Protein AF-A0A5E4GEX2-F1 (afdb_monomer)

Solvent-accessible surface area (backbone atoms only — not comparable to full-atom values): 8038 Å² total; per-residue (Å²): 116,33,33,23,28,33,73,39,63,46,95,89,52,40,63,54,29,37,34,21,34,68,42,90,43,96,43,73,60,48,33,49,44,48,29,53,43,53,40,51,53,53,39,50,76,70,70,49,37,72,48,74,50,74,38,60,47,60,67,40,52,47,56,68,71,48,62,56,88,82,42,60,77,89,47,33,66,59,45,52,50,41,60,59,53,52,74,69,33,84,40,78,47,80,40,74,41,59,59,81,81,38,43,56,28,52,53,35,10,52,36,9,49,72,70,75,34,77,48,76,34,65,71,65,69,57,77,86,46,45,63,53,41,47,74,73,72,29,74,69,82,78,135

Structure (mmCIF, N/CA/C/O backbone):
data_AF-A0A5E4GEX2-F1
#
_entry.id   AF-A0A5E4GEX2-F1
#
loop_
_atom_site.group_PDB
_atom_site.id
_atom_site.type_symbol
_atom_site.label_atom_id
_atom_site.label_alt_id
_atom_site.label_comp_id
_atom_site.label_asym_id
_atom_site.label_entity_id
_atom_site.label_seq_id
_atom_site.pdbx_PDB_ins_code
_atom_site.Cartn_x
_atom_site.Cartn_y
_atom_site.Cartn_z
_atom_site.occupancy
_atom_site.B_iso_or_equiv
_atom_site.auth_seq_id
_atom_site.auth_comp_id
_atom_site.auth_asym_id
_atom_site.auth_atom_id
_atom_site.pdbx_PDB_model_num
ATOM 1 N N . MET A 1 1 ? 8.603 6.596 15.790 1.00 82.94 1 MET A N 1
ATOM 2 C CA . MET A 1 1 ? 8.434 6.776 14.328 1.00 82.94 1 MET A CA 1
ATOM 3 C C . MET A 1 1 ? 8.409 5.404 13.681 1.00 82.94 1 MET A C 1
ATOM 5 O O . MET A 1 1 ? 9.134 4.528 14.140 1.00 82.94 1 MET A O 1
ATOM 9 N N . ALA A 1 2 ? 7.573 5.206 12.668 1.00 91.62 2 ALA A N 1
ATOM 10 C CA . ALA A 1 2 ? 7.519 3.987 11.866 1.00 91.62 2 ALA A CA 1
ATOM 11 C C . ALA A 1 2 ? 8.025 4.279 10.448 1.00 91.62 2 ALA A C 1
ATOM 13 O O . ALA A 1 2 ? 8.026 5.431 10.019 1.00 91.62 2 ALA A O 1
ATOM 14 N N . GLY A 1 3 ? 8.479 3.248 9.741 1.00 92.38 3 GLY A N 1
ATOM 15 C CA . GLY A 1 3 ? 8.842 3.353 8.332 1.00 92.38 3 GLY A CA 1
ATOM 16 C C . GLY A 1 3 ? 7.751 2.762 7.451 1.00 92.38 3 GLY A C 1
ATOM 17 O O . GLY A 1 3 ? 7.122 1.775 7.824 1.00 92.38 3 GLY A O 1
ATOM 18 N N . VAL A 1 4 ? 7.545 3.378 6.297 1.00 93.19 4 VAL A N 1
ATOM 19 C CA . VAL A 1 4 ? 6.644 2.949 5.232 1.00 93.19 4 VAL A CA 1
ATOM 20 C C . VAL A 1 4 ? 7.487 2.656 4.004 1.00 93.19 4 VAL A C 1
ATOM 22 O O . VAL A 1 4 ? 8.341 3.459 3.624 1.00 93.19 4 VAL A O 1
ATOM 25 N N . GLY A 1 5 ? 7.230 1.502 3.400 1.00 93.00 5 GLY A N 1
ATOM 26 C CA . GLY A 1 5 ? 7.815 1.082 2.141 1.00 93.00 5 GLY A CA 1
ATOM 27 C C . GLY A 1 5 ? 6.709 0.718 1.165 1.00 93.00 5 GLY A C 1
ATOM 28 O O . GLY A 1 5 ? 5.814 -0.053 1.501 1.00 93.00 5 GLY A O 1
ATOM 29 N N . VAL A 1 6 ? 6.763 1.289 -0.031 1.00 93.94 6 VAL A N 1
ATOM 30 C CA . VAL A 1 6 ? 5.836 1.008 -1.129 1.00 93.94 6 VAL A CA 1
ATOM 31 C C . VAL A 1 6 ? 6.661 0.691 -2.358 1.00 93.94 6 VAL A C 1
ATOM 33 O O . VAL A 1 6 ? 7.576 1.442 -2.689 1.00 93.94 6 VAL A O 1
ATOM 36 N N . ILE A 1 7 ? 6.290 -0.370 -3.065 1.00 92.12 7 ILE A N 1
ATOM 37 C CA . ILE A 1 7 ? 6.831 -0.717 -4.377 1.00 92.12 7 ILE A CA 1
ATOM 38 C C . ILE A 1 7 ? 5.670 -0.817 -5.358 1.00 92.12 7 ILE A C 1
ATOM 40 O O . ILE A 1 7 ? 4.680 -1.485 -5.074 1.00 92.12 7 ILE A O 1
ATOM 44 N N . ILE A 1 8 ? 5.798 -0.174 -6.517 1.00 91.94 8 ILE A N 1
ATOM 45 C CA . ILE A 1 8 ? 4.812 -0.245 -7.597 1.00 91.94 8 ILE A CA 1
ATOM 46 C C . ILE A 1 8 ? 5.426 -0.995 -8.768 1.00 91.94 8 ILE A C 1
ATOM 48 O O . ILE A 1 8 ? 6.514 -0.664 -9.243 1.00 91.94 8 ILE A O 1
ATOM 52 N N . ARG A 1 9 ? 4.709 -2.014 -9.239 1.00 89.88 9 ARG A N 1
ATOM 53 C CA . ARG A 1 9 ? 5.157 -2.919 -10.297 1.00 89.88 9 ARG A CA 1
ATOM 54 C C . ARG A 1 9 ? 4.126 -2.958 -11.417 1.00 89.88 9 ARG A C 1
ATOM 56 O O . ARG A 1 9 ? 2.926 -2.853 -11.173 1.00 89.88 9 ARG A O 1
ATOM 63 N N . LYS A 1 10 ? 4.601 -3.121 -12.649 1.00 87.69 10 LYS A N 1
ATOM 64 C CA . LYS A 1 10 ? 3.761 -3.514 -13.786 1.00 87.69 10 LYS A CA 1
ATOM 65 C C . LYS A 1 10 ? 3.416 -4.998 -13.685 1.00 87.69 10 LYS A C 1
ATOM 67 O O . LYS A 1 10 ? 4.146 -5.765 -13.066 1.00 87.69 10 LYS A O 1
ATOM 72 N N . ILE A 1 11 ? 2.371 -5.410 -14.401 1.00 84.31 11 ILE A N 1
ATOM 73 C CA . ILE A 1 11 ? 1.969 -6.822 -14.541 1.00 84.31 11 ILE A CA 1
ATOM 74 C C . ILE A 1 11 ? 3.130 -7.687 -15.071 1.00 84.31 11 ILE A C 1
ATOM 76 O O . ILE A 1 11 ? 3.303 -8.818 -14.641 1.00 84.31 11 ILE A O 1
ATOM 80 N N . ALA A 1 12 ? 3.982 -7.128 -15.938 1.00 81.56 12 ALA A N 1
ATOM 81 C CA . ALA A 1 12 ? 5.188 -7.789 -16.448 1.00 81.56 12 ALA A CA 1
ATOM 82 C C . ALA A 1 12 ? 6.322 -7.949 -15.406 1.00 81.56 12 ALA A C 1
ATOM 84 O O . ALA A 1 12 ? 7.413 -8.391 -15.750 1.00 81.56 12 ALA A O 1
ATOM 85 N N . GLY A 1 13 ? 6.111 -7.532 -14.154 1.00 77.69 13 GLY A N 1
ATOM 86 C CA . GLY A 1 13 ? 7.082 -7.628 -13.063 1.00 77.69 13 GLY A CA 1
ATOM 87 C C . GLY A 1 13 ? 8.041 -6.441 -12.942 1.00 77.69 13 GLY A C 1
ATOM 88 O O . GLY A 1 13 ? 8.687 -6.295 -11.913 1.00 77.69 13 GLY A O 1
ATOM 89 N N . SER A 1 14 ? 8.131 -5.540 -13.925 1.00 81.75 14 SER A N 1
ATOM 90 C CA . SER A 1 14 ? 9.042 -4.386 -13.845 1.00 81.75 14 SER A CA 1
ATOM 91 C C . SER A 1 14 ? 8.600 -3.364 -12.789 1.00 81.75 14 SER A C 1
ATOM 93 O O . SER A 1 14 ? 7.443 -2.933 -12.784 1.00 81.75 14 SER A O 1
ATOM 95 N N . CYS A 1 15 ? 9.529 -2.926 -11.935 1.00 84.44 15 CYS A N 1
ATOM 96 C CA . CYS A 1 15 ? 9.303 -1.843 -10.975 1.00 84.44 15 CYS A CA 1
ATOM 97 C C . CYS A 1 15 ? 9.202 -0.495 -11.702 1.00 84.44 15 CYS A C 1
ATOM 99 O O . CYS A 1 15 ? 10.049 -0.167 -12.531 1.00 84.44 15 CYS A O 1
ATOM 101 N N . ILE A 1 16 ? 8.165 0.280 -11.391 1.00 87.69 16 ILE A N 1
ATOM 102 C CA . ILE A 1 16 ? 7.883 1.591 -12.002 1.00 87.69 16 ILE A CA 1
ATOM 103 C C . ILE A 1 16 ? 7.722 2.696 -10.963 1.00 87.69 16 ILE A C 1
ATOM 105 O O . ILE A 1 16 ? 7.165 3.750 -11.243 1.00 87.69 16 ILE A O 1
ATOM 109 N N . GLY A 1 17 ? 8.147 2.438 -9.733 1.00 87.88 17 GLY A N 1
ATOM 110 C CA . GLY A 1 17 ? 8.137 3.440 -8.689 1.00 87.88 17 GLY A CA 1
ATOM 111 C C . GLY A 1 17 ? 8.091 2.838 -7.302 1.00 87.88 17 GLY A C 1
ATOM 112 O O . GLY A 1 17 ? 7.933 1.633 -7.106 1.00 87.88 17 GLY A O 1
ATOM 113 N N . GLY A 1 18 ? 8.222 3.716 -6.324 1.00 90.75 18 GLY A N 1
ATOM 114 C CA . GLY A 1 18 ? 8.105 3.356 -4.929 1.00 90.75 18 GLY A CA 1
ATOM 115 C C . 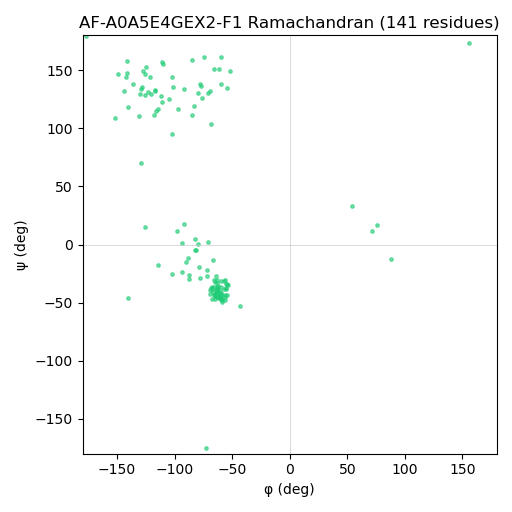GLY A 1 18 ? 8.222 4.563 -4.019 1.00 90.75 18 GLY A C 1
ATOM 116 O O . GLY A 1 18 ? 8.366 5.705 -4.471 1.00 90.75 18 GLY A O 1
ATOM 117 N N . LEU A 1 19 ? 8.107 4.285 -2.728 1.00 90.94 19 LEU A N 1
ATOM 118 C CA . LEU A 1 19 ? 8.205 5.268 -1.666 1.00 90.94 19 LEU A CA 1
ATOM 119 C C . LEU A 1 19 ? 8.887 4.645 -0.455 1.00 90.94 19 LEU A C 1
ATOM 121 O O . LEU A 1 19 ? 8.478 3.584 0.014 1.00 90.94 19 LEU A O 1
ATOM 125 N N . ALA A 1 20 ? 9.862 5.365 0.082 1.00 91.44 20 ALA A N 1
ATOM 126 C CA . ALA A 1 20 ? 10.412 5.168 1.409 1.00 91.44 20 ALA A CA 1
ATOM 127 C C . ALA A 1 20 ? 10.080 6.413 2.240 1.00 91.44 20 ALA A C 1
ATOM 129 O O . ALA A 1 20 ? 10.503 7.514 1.895 1.00 91.44 20 ALA A O 1
ATOM 130 N N . ALA A 1 21 ? 9.296 6.269 3.307 1.00 90.00 21 ALA A N 1
ATOM 131 C CA . ALA A 1 21 ? 8.887 7.407 4.130 1.00 90.00 21 ALA A CA 1
ATOM 132 C C . ALA A 1 21 ? 8.860 7.056 5.616 1.00 90.00 21 ALA A C 1
ATOM 134 O O . ALA A 1 21 ? 8.532 5.935 6.001 1.00 90.00 21 ALA A O 1
ATOM 135 N N . GLN A 1 22 ? 9.166 8.027 6.472 1.00 92.75 22 GLN A N 1
ATOM 136 C CA . GLN A 1 22 ? 8.895 7.918 7.900 1.00 92.75 22 GLN A CA 1
ATOM 137 C C . GLN A 1 22 ? 7.533 8.511 8.219 1.00 92.75 22 GLN A C 1
ATOM 139 O O . GLN A 1 22 ? 7.209 9.625 7.816 1.00 92.75 22 GLN A O 1
ATOM 144 N N . VAL A 1 23 ? 6.763 7.779 9.012 1.00 91.75 23 VAL A N 1
ATOM 145 C CA . VAL A 1 23 ? 5.448 8.208 9.471 1.00 91.75 23 VAL A CA 1
ATOM 146 C C . VAL A 1 23 ? 5.371 8.169 10.990 1.00 91.75 23 VAL A C 1
ATOM 148 O O . VAL A 1 23 ? 6.049 7.392 11.676 1.00 91.75 23 VAL A O 1
ATOM 151 N N . ARG A 1 24 ? 4.517 9.024 11.546 1.00 92.00 24 ARG A N 1
ATOM 152 C CA . ARG A 1 24 ? 4.111 8.915 12.945 1.00 92.00 24 ARG A CA 1
ATOM 153 C C . ARG A 1 24 ? 2.958 7.922 13.012 1.00 92.00 24 ARG A C 1
ATOM 155 O O . ARG A 1 24 ? 1.877 8.198 12.513 1.00 92.00 24 ARG A O 1
ATOM 162 N N . ALA A 1 25 ? 3.225 6.771 13.611 1.00 92.38 25 ALA A N 1
ATOM 163 C CA . ALA A 1 25 ? 2.235 5.745 13.885 1.00 92.38 25 ALA A CA 1
ATOM 164 C C . ALA A 1 25 ? 2.333 5.359 15.360 1.00 92.38 25 ALA A C 1
ATOM 166 O O . ALA A 1 25 ? 3.442 5.200 15.879 1.00 92.38 25 ALA A O 1
ATOM 167 N N . GLN A 1 26 ? 1.183 5.231 16.015 1.00 90.56 26 GLN A N 1
ATOM 168 C CA . GLN A 1 26 ? 1.079 4.834 17.422 1.00 90.56 26 GLN A CA 1
ATOM 169 C C . GLN A 1 26 ? 0.966 3.313 17.587 1.00 90.56 26 GLN A C 1
ATOM 171 O O . GLN A 1 26 ? 1.220 2.789 18.666 1.00 90.56 26 GLN A O 1
ATOM 176 N N . SER A 1 27 ? 0.669 2.589 16.504 1.00 91.62 27 SER A N 1
ATOM 177 C CA . SER A 1 27 ? 0.605 1.129 16.487 1.00 91.62 27 SER A CA 1
ATOM 178 C C . SER A 1 27 ? 1.174 0.542 15.187 1.00 91.62 27 SER A C 1
ATOM 180 O O . SER A 1 27 ? 1.206 1.228 14.156 1.00 91.62 27 SER A O 1
ATOM 182 N N . PRO A 1 28 ? 1.597 -0.739 15.190 1.00 91.44 28 PRO A N 1
ATOM 183 C CA . PRO A 1 28 ? 1.999 -1.439 13.970 1.00 91.44 28 PRO A CA 1
ATOM 184 C C . PRO A 1 28 ? 0.889 -1.465 12.913 1.00 91.44 28 PRO A C 1
ATOM 186 O O . PRO A 1 28 ? 1.161 -1.277 11.731 1.00 91.44 28 PRO A O 1
ATOM 189 N N . LEU A 1 29 ? -0.369 -1.624 13.340 1.00 93.06 29 LEU A N 1
ATOM 190 C CA . LEU A 1 29 ? -1.525 -1.591 12.445 1.00 93.06 29 LEU A CA 1
ATOM 191 C C . LEU A 1 29 ? -1.674 -0.220 11.776 1.00 93.06 29 LEU A C 1
ATOM 193 O O . LEU A 1 29 ? -1.840 -0.150 10.563 1.00 93.06 29 LEU A O 1
ATOM 197 N N . MET A 1 30 ? -1.543 0.873 12.533 1.00 94.56 30 MET A N 1
ATOM 198 C CA . MET A 1 30 ? -1.583 2.225 11.970 1.00 94.56 30 MET A CA 1
ATOM 199 C C . MET A 1 30 ? -0.470 2.446 10.942 1.00 94.56 30 MET A C 1
ATOM 201 O O . MET A 1 30 ? -0.722 3.036 9.895 1.00 94.56 30 MET A O 1
ATOM 205 N N . ALA A 1 31 ? 0.741 1.935 11.193 1.00 94.06 31 ALA A N 1
ATOM 206 C CA . ALA A 1 31 ? 1.837 2.009 10.227 1.00 94.06 31 ALA A CA 1
ATOM 207 C C . ALA A 1 31 ? 1.514 1.256 8.924 1.00 94.06 31 ALA A C 1
ATOM 209 O O . ALA A 1 31 ? 1.758 1.785 7.842 1.00 94.06 31 ALA A O 1
ATOM 210 N N . GLN A 1 32 ? 0.914 0.065 9.023 1.00 94.81 32 GLN A N 1
ATOM 211 C CA . GLN A 1 32 ? 0.483 -0.719 7.862 1.00 94.81 32 GLN A CA 1
ATOM 212 C C . GLN A 1 32 ? -0.623 -0.005 7.075 1.00 94.81 32 GLN A C 1
ATOM 214 O O . GLN A 1 32 ? -0.514 0.158 5.864 1.00 94.81 32 GLN A O 1
ATOM 219 N N . VAL A 1 33 ? -1.653 0.514 7.747 1.00 95.56 33 VAL A N 1
ATOM 220 C CA . VAL A 1 33 ? -2.738 1.263 7.086 1.00 95.56 33 VAL A CA 1
ATOM 221 C C . VAL A 1 33 ? -2.208 2.547 6.429 1.00 95.56 33 VAL A C 1
ATOM 223 O O . VAL A 1 33 ? -2.610 2.883 5.314 1.00 95.56 33 VAL A O 1
ATOM 226 N N . LEU A 1 34 ? -1.254 3.243 7.059 1.00 95.88 34 LEU A N 1
ATOM 227 C CA . LEU A 1 34 ? -0.558 4.374 6.438 1.00 95.88 34 LEU A CA 1
ATOM 228 C C . LEU A 1 34 ? 0.232 3.944 5.199 1.00 95.88 34 LEU A C 1
ATOM 230 O O . LEU A 1 34 ? 0.182 4.647 4.192 1.00 95.88 34 LEU A O 1
ATOM 234 N N . ALA A 1 35 ? 0.910 2.794 5.234 1.00 95.56 35 ALA A N 1
ATOM 235 C CA . ALA A 1 35 ? 1.602 2.261 4.065 1.00 95.56 35 ALA A CA 1
ATOM 236 C C . ALA A 1 35 ? 0.639 2.020 2.893 1.00 95.56 35 ALA A C 1
ATOM 238 O O . ALA A 1 35 ? 0.930 2.443 1.775 1.00 95.56 35 ALA A O 1
ATOM 239 N N . LEU A 1 36 ? -0.547 1.457 3.156 1.00 96.69 36 LEU A N 1
ATOM 240 C CA . LEU A 1 36 ? -1.596 1.284 2.1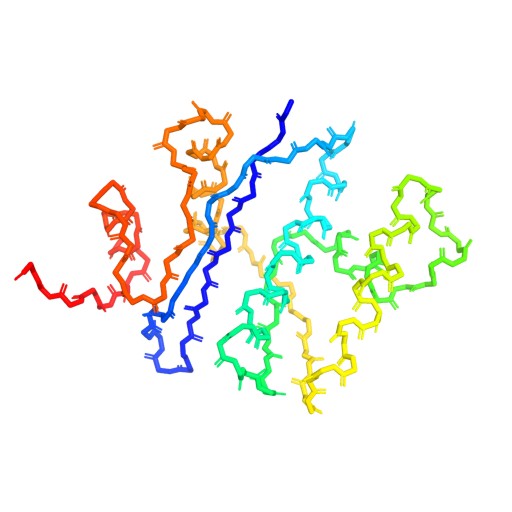44 1.00 96.69 36 LEU A CA 1
ATOM 241 C C . LEU A 1 36 ? -2.060 2.633 1.569 1.00 96.69 36 LEU A C 1
ATOM 243 O O . LEU A 1 36 ? -2.145 2.787 0.351 1.00 96.69 36 LEU A O 1
ATOM 247 N N . LYS A 1 37 ? -2.304 3.639 2.423 1.00 96.69 37 LYS A N 1
ATOM 248 C CA . LYS A 1 37 ? -2.669 5.000 1.983 1.00 96.69 37 LYS A CA 1
ATOM 249 C C . LYS A 1 37 ? -1.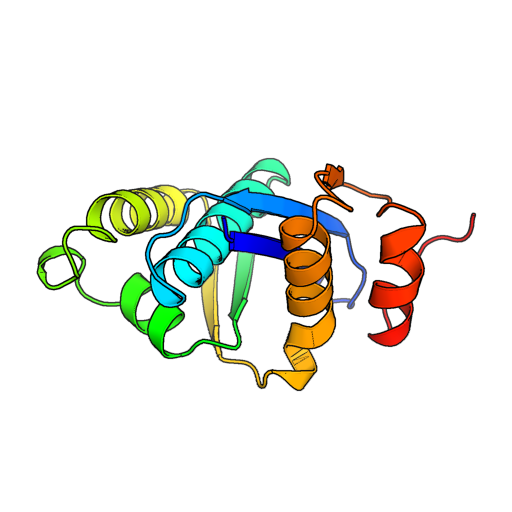594 5.613 1.085 1.00 96.69 37 LYS A C 1
ATOM 251 O O . LYS A 1 37 ? -1.912 6.146 0.025 1.00 96.69 37 LYS A O 1
ATOM 256 N N . HIS A 1 38 ? -0.331 5.540 1.498 1.00 95.38 38 HIS A N 1
ATOM 257 C CA . HIS A 1 38 ? 0.792 6.050 0.717 1.00 95.38 38 HIS A CA 1
ATOM 258 C C . HIS A 1 38 ? 0.955 5.305 -0.612 1.00 95.38 38 HIS A C 1
ATOM 260 O O . HIS A 1 38 ? 1.249 5.936 -1.625 1.00 95.38 38 HIS A O 1
ATOM 266 N N . GLY A 1 39 ? 0.699 3.994 -0.632 1.00 95.38 39 GLY A N 1
ATOM 267 C CA . GLY A 1 39 ? 0.667 3.199 -1.857 1.00 95.38 39 GLY A CA 1
ATOM 268 C C . GLY A 1 39 ? -0.382 3.688 -2.851 1.00 95.38 39 GLY A C 1
ATOM 269 O O . GLY A 1 39 ? -0.065 3.904 -4.019 1.00 95.38 39 GLY A O 1
ATOM 270 N N . LEU A 1 40 ? -1.603 3.953 -2.378 1.00 96.56 40 LEU A N 1
ATOM 271 C CA . LEU A 1 40 ? -2.672 4.507 -3.213 1.00 96.56 40 LEU A CA 1
ATOM 272 C C . LEU A 1 40 ? -2.350 5.916 -3.718 1.00 96.56 40 LEU A C 1
ATOM 274 O O . LEU A 1 40 ? -2.542 6.197 -4.897 1.00 96.56 40 LEU A O 1
ATOM 278 N N . LEU A 1 41 ? -1.838 6.799 -2.856 1.00 95.31 41 LEU A N 1
ATOM 279 C CA . LEU A 1 41 ? -1.410 8.137 -3.279 1.00 95.31 41 LEU A CA 1
ATOM 280 C C . LEU A 1 41 ? -0.369 8.045 -4.392 1.00 95.31 41 LEU A C 1
ATOM 282 O O . LEU A 1 41 ? -0.502 8.702 -5.422 1.00 95.31 41 LEU A O 1
ATOM 286 N N . ARG A 1 42 ? 0.612 7.156 -4.226 1.00 92.69 42 ARG A N 1
ATOM 287 C CA . ARG A 1 42 ? 1.672 6.983 -5.209 1.00 92.69 42 ARG A CA 1
ATOM 288 C C . ARG A 1 42 ? 1.170 6.396 -6.528 1.00 92.69 42 ARG A C 1
ATOM 290 O O . ARG A 1 42 ? 1.599 6.829 -7.593 1.00 92.69 42 ARG A O 1
ATOM 297 N N . ALA A 1 43 ? 0.236 5.449 -6.476 1.00 94.12 43 ALA A N 1
ATOM 298 C CA . ALA A 1 43 ? -0.407 4.913 -7.672 1.00 94.12 43 ALA A CA 1
ATOM 299 C C . ALA A 1 43 ? -1.222 5.986 -8.416 1.00 94.12 43 ALA A C 1
ATOM 301 O O . ALA A 1 43 ? -1.177 6.051 -9.644 1.00 94.12 43 ALA A O 1
ATOM 302 N N . LYS A 1 44 ? -1.907 6.867 -7.676 1.00 94.25 44 LYS A N 1
ATOM 303 C CA . LYS A 1 44 ? -2.646 8.001 -8.239 1.00 94.25 44 LYS A CA 1
ATOM 304 C C . LYS A 1 44 ? -1.722 9.018 -8.914 1.00 94.25 44 LYS A C 1
ATOM 306 O O . LYS A 1 44 ? -2.031 9.464 -10.010 1.00 94.25 44 LYS A O 1
ATOM 311 N N . GLU A 1 45 ? -0.587 9.357 -8.302 1.00 92.56 45 GLU A N 1
ATOM 312 C CA . GLU A 1 45 ? 0.430 10.245 -8.898 1.00 92.56 45 GLU A CA 1
ATOM 313 C C . GLU A 1 45 ? 0.995 9.695 -10.216 1.00 92.56 45 GLU A C 1
ATOM 315 O O . GLU A 1 45 ? 1.337 10.457 -11.117 1.00 92.56 45 GLU A O 1
ATOM 320 N N . LEU A 1 46 ? 1.059 8.367 -10.347 1.00 90.31 46 LEU A N 1
ATOM 321 C CA . LEU A 1 46 ? 1.447 7.669 -11.575 1.00 90.31 46 LEU A CA 1
ATOM 322 C C . LEU A 1 46 ? 0.300 7.522 -12.590 1.00 90.31 46 LEU A C 1
ATOM 324 O O . LEU A 1 46 ? 0.482 6.869 -13.617 1.00 90.31 46 LEU A O 1
ATOM 328 N N . ASN A 1 47 ? -0.870 8.111 -12.322 1.00 93.56 47 ASN A N 1
ATOM 329 C CA . ASN A 1 47 ? -2.084 8.004 -13.136 1.00 93.56 47 ASN A CA 1
ATOM 330 C C . ASN A 1 47 ? -2.519 6.548 -13.400 1.00 93.56 47 ASN A C 1
ATOM 332 O O . ASN A 1 47 ? -3.056 6.226 -14.461 1.00 93.56 47 ASN A O 1
ATOM 336 N N . LEU A 1 48 ? -2.282 5.649 -12.439 1.00 93.81 48 LEU A N 1
ATOM 337 C CA . LEU A 1 48 ? -2.741 4.265 -12.525 1.00 93.81 48 LEU A CA 1
ATOM 338 C C . LEU A 1 48 ? -4.218 4.187 -12.141 1.00 93.81 48 LEU A C 1
ATOM 340 O O . LEU A 1 48 ? -4.614 4.685 -11.092 1.00 93.81 48 LEU A O 1
ATOM 344 N N . VAL A 1 49 ? -5.020 3.519 -12.968 1.00 94.56 49 VAL A N 1
ATOM 345 C CA . VAL A 1 49 ? -6.475 3.382 -12.759 1.00 94.56 49 VAL A CA 1
ATOM 346 C C . VAL A 1 49 ? -6.924 1.942 -12.489 1.00 94.56 49 VAL A C 1
ATOM 348 O O . VAL A 1 49 ? -8.012 1.734 -11.958 1.00 94.56 49 VAL A O 1
ATOM 351 N N . ILE A 1 50 ? -6.085 0.953 -12.814 1.00 95.62 50 ILE A N 1
ATOM 352 C CA . ILE A 1 50 ? -6.287 -0.469 -12.505 1.00 95.62 50 ILE A CA 1
ATOM 353 C C . ILE A 1 50 ? -5.139 -0.901 -11.595 1.00 95.62 50 ILE A C 1
ATOM 355 O O . ILE A 1 50 ? -3.986 -0.921 -12.025 1.00 95.62 50 ILE A O 1
ATOM 359 N N . VAL A 1 51 ? -5.445 -1.203 -10.335 1.00 96.25 51 VAL A N 1
ATOM 360 C CA . VAL A 1 51 ? -4.444 -1.453 -9.293 1.00 96.25 51 VAL A CA 1
ATOM 361 C C . VAL A 1 51 ? -4.836 -2.665 -8.452 1.00 96.25 51 VAL A C 1
ATOM 363 O O . VAL A 1 51 ? -5.988 -2.825 -8.052 1.00 96.25 51 VAL A O 1
ATOM 366 N N . VAL A 1 52 ? -3.847 -3.504 -8.145 1.00 96.31 52 VAL A N 1
ATOM 367 C CA . VAL A 1 52 ? -3.934 -4.525 -7.096 1.00 96.31 52 VAL A CA 1
ATOM 368 C C . VAL A 1 52 ? -3.006 -4.094 -5.969 1.00 96.31 52 VAL A C 1
ATOM 370 O O . VAL A 1 52 ? -1.821 -3.858 -6.197 1.00 96.31 52 VAL A O 1
ATOM 373 N N . VAL A 1 53 ? -3.553 -3.942 -4.767 1.00 96.25 53 VAL A N 1
ATOM 374 C CA . VAL A 1 53 ? -2.789 -3.606 -3.566 1.00 96.25 53 VAL A CA 1
ATOM 375 C C . VAL A 1 53 ? -2.492 -4.886 -2.806 1.00 96.25 53 VAL A C 1
ATOM 377 O O . VAL A 1 53 ? -3.404 -5.554 -2.320 1.00 96.25 53 VAL A O 1
ATOM 380 N N . GLU A 1 54 ? -1.209 -5.200 -2.690 1.00 95.50 54 GLU A N 1
ATOM 381 C CA . GLU A 1 54 ? -0.708 -6.373 -1.983 1.00 95.50 54 GLU A CA 1
ATOM 382 C C . GLU A 1 54 ? -0.176 -5.974 -0.602 1.00 95.50 54 GLU A C 1
ATOM 384 O O . GLU A 1 54 ? 0.529 -4.972 -0.462 1.00 95.50 54 GLU A O 1
ATOM 389 N N . SER A 1 55 ? -0.510 -6.748 0.430 1.00 95.44 55 SER A N 1
ATOM 390 C CA . SER A 1 55 ? 0.039 -6.570 1.778 1.00 95.44 55 SER A CA 1
ATOM 391 C C . SER A 1 55 ? 0.134 -7.900 2.512 1.00 95.44 55 SER A C 1
ATOM 393 O O . SER A 1 55 ? -0.721 -8.768 2.362 1.00 95.44 55 SER A O 1
ATOM 395 N N . ASP A 1 56 ? 1.150 -8.039 3.357 1.00 94.56 56 ASP A N 1
ATOM 396 C CA . ASP A 1 56 ? 1.319 -9.179 4.258 1.00 94.56 56 ASP A CA 1
ATOM 397 C C . ASP A 1 56 ? 0.486 -9.076 5.543 1.00 94.56 56 ASP A C 1
ATOM 399 O O . ASP A 1 56 ? 0.412 -10.027 6.325 1.00 94.56 56 ASP A O 1
ATOM 403 N N . SER A 1 57 ? -0.216 -7.956 5.748 1.00 94.69 57 SER A N 1
ATOM 404 C CA . SER A 1 57 ? -1.090 -7.746 6.898 1.00 94.69 57 SER A CA 1
ATOM 405 C C . SER A 1 57 ? -2.565 -7.916 6.532 1.00 94.69 57 SER A C 1
ATOM 407 O O . SER A 1 57 ? -3.246 -6.969 6.133 1.00 94.69 57 SER A O 1
ATOM 409 N N . GLN A 1 58 ? -3.097 -9.122 6.762 1.00 93.94 58 GLN A N 1
ATOM 410 C CA . GLN A 1 58 ? -4.532 -9.404 6.616 1.00 93.94 58 GLN A CA 1
ATOM 411 C C . GLN A 1 58 ? -5.379 -8.449 7.473 1.00 93.94 58 GLN A C 1
ATOM 413 O O . GLN A 1 58 ? -6.430 -7.987 7.040 1.00 93.94 58 GLN A O 1
ATOM 418 N N . VAL A 1 59 ? -4.899 -8.107 8.676 1.00 93.44 59 VAL A N 1
ATOM 419 C CA . VAL A 1 59 ? -5.584 -7.177 9.585 1.00 93.44 59 VAL A CA 1
ATOM 420 C C . VAL A 1 59 ? -5.697 -5.787 8.959 1.00 93.44 59 VAL A C 1
ATOM 422 O O . VAL A 1 59 ? -6.781 -5.214 8.980 1.0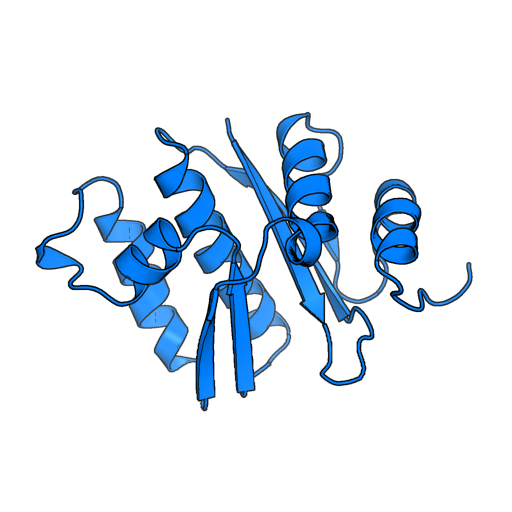0 93.44 59 VAL A O 1
ATOM 425 N N . ALA A 1 60 ? -4.626 -5.265 8.349 1.00 93.94 60 ALA A N 1
ATOM 426 C CA . ALA A 1 60 ? -4.661 -3.962 7.686 1.00 93.94 60 ALA A CA 1
ATOM 427 C C . ALA A 1 60 ? -5.605 -3.952 6.474 1.00 93.94 60 ALA A C 1
ATOM 429 O O . ALA A 1 60 ? -6.391 -3.016 6.323 1.00 93.94 60 ALA A O 1
ATOM 430 N N . ILE A 1 61 ? -5.578 -5.009 5.651 1.00 94.69 61 ILE A N 1
ATOM 431 C CA . ILE A 1 61 ? -6.517 -5.177 4.531 1.00 94.69 61 ILE A CA 1
ATOM 432 C C . ILE A 1 61 ? -7.959 -5.184 5.050 1.00 94.69 61 ILE A C 1
ATOM 434 O O . ILE A 1 61 ? -8.794 -4.416 4.573 1.00 94.69 61 ILE A O 1
ATOM 438 N N . ASN A 1 62 ? -8.244 -5.989 6.075 1.00 93.50 62 ASN A N 1
ATOM 439 C CA . ASN A 1 62 ? -9.574 -6.085 6.666 1.00 93.50 62 ASN A CA 1
ATOM 440 C C . ASN A 1 62 ? -10.028 -4.752 7.279 1.00 93.50 62 ASN A C 1
ATOM 442 O O . ASN A 1 62 ? -11.190 -4.395 7.130 1.00 93.50 62 ASN A O 1
ATOM 446 N N . SER A 1 63 ? -9.136 -3.972 7.903 1.00 92.56 63 SER A N 1
ATOM 447 C CA . SER A 1 63 ? -9.474 -2.625 8.393 1.00 92.56 63 SER A CA 1
ATOM 448 C C . SER A 1 63 ? -9.871 -1.670 7.260 1.00 92.56 63 SER A C 1
ATOM 450 O O . SER A 1 63 ? -10.756 -0.840 7.434 1.00 92.56 63 SER A O 1
ATOM 452 N N . VAL A 1 64 ? -9.242 -1.786 6.086 1.00 92.81 64 VAL A N 1
ATOM 453 C CA . VAL A 1 64 ? -9.538 -0.949 4.909 1.00 92.81 64 VAL A CA 1
ATOM 454 C C . VAL A 1 64 ? -10.808 -1.381 4.166 1.00 92.81 64 VAL A C 1
ATOM 456 O O . VAL A 1 64 ? -11.455 -0.562 3.497 1.00 92.81 64 VAL A O 1
ATOM 459 N N . LEU A 1 65 ? -11.144 -2.668 4.223 1.00 91.44 65 LEU A N 1
ATOM 460 C CA . LEU A 1 65 ? -12.345 -3.232 3.603 1.00 91.44 65 LEU A CA 1
ATOM 461 C C . LEU A 1 65 ? -13.574 -3.168 4.516 1.00 91.44 65 LEU A C 1
ATOM 463 O O . LEU A 1 65 ? -14.689 -3.060 4.015 1.00 91.44 65 LEU A O 1
ATOM 467 N N . GLY A 1 66 ? -13.367 -3.224 5.830 1.00 87.75 66 GLY A N 1
ATOM 468 C CA . GLY A 1 66 ? -14.420 -3.234 6.834 1.00 87.75 66 GLY A CA 1
ATOM 469 C C . GLY A 1 66 ? -15.124 -1.892 7.016 1.00 87.75 66 GLY A C 1
ATOM 470 O O . GLY A 1 66 ? -14.880 -0.901 6.306 1.00 87.75 66 GLY A O 1
ATOM 471 N N . ASP A 1 67 ? -16.023 -1.855 8.001 1.00 83.12 67 ASP A N 1
ATOM 472 C CA . ASP A 1 67 ? -16.676 -0.606 8.347 1.00 83.12 67 ASP A CA 1
ATOM 473 C C . ASP A 1 67 ? -15.746 0.319 9.149 1.00 83.12 67 ASP A C 1
ATOM 475 O O . ASP A 1 67 ? -15.163 -0.026 10.179 1.00 83.12 67 ASP A O 1
ATOM 479 N N . VAL A 1 68 ? -15.607 1.541 8.646 1.00 79.06 68 VAL A N 1
ATOM 480 C CA . VAL A 1 68 ? -14.798 2.596 9.249 1.00 79.06 68 VAL A CA 1
ATOM 481 C C . VAL A 1 68 ? -15.470 3.122 10.512 1.00 79.06 68 VAL A C 1
ATOM 483 O O . VAL A 1 68 ? -14.764 3.540 11.422 1.00 79.06 68 VAL A O 1
ATOM 486 N N . SER A 1 69 ? -16.803 3.041 10.609 1.00 72.38 69 SER A N 1
ATOM 487 C CA . SER A 1 69 ? -17.547 3.450 11.809 1.00 72.38 69 SER A CA 1
ATOM 488 C C . SER A 1 69 ? -17.237 2.573 13.034 1.00 72.38 69 SER A C 1
ATOM 490 O O . SER A 1 69 ? -17.219 3.070 14.156 1.00 72.38 69 SER A O 1
ATOM 492 N N . SER A 1 70 ? -16.921 1.292 12.815 1.00 73.56 70 SER A N 1
ATOM 493 C CA . SER A 1 70 ? -16.564 0.319 13.856 1.00 73.56 70 SER A CA 1
ATOM 494 C C . SER A 1 70 ? -15.056 0.207 14.102 1.00 73.56 70 SER A C 1
ATOM 496 O O . SER A 1 70 ? -14.612 -0.640 14.876 1.00 73.56 70 SER A O 1
ATOM 498 N N . SER A 1 71 ? -14.247 0.999 13.398 1.00 75.44 71 SER A N 1
ATOM 499 C CA . SER A 1 71 ? -12.788 0.951 13.499 1.00 75.44 71 SER A CA 1
ATOM 500 C C . SER A 1 71 ? -12.274 1.795 14.667 1.00 75.44 71 SER A C 1
ATOM 502 O O . SER A 1 71 ? -12.938 2.721 15.124 1.00 75.44 71 SER A O 1
ATOM 504 N N . ASN A 1 72 ? -11.054 1.504 15.132 1.00 78.94 72 ASN A N 1
ATOM 505 C CA . ASN A 1 72 ? -10.391 2.313 16.157 1.00 78.94 72 ASN A CA 1
ATOM 506 C C . ASN A 1 72 ? -10.342 3.793 15.720 1.00 78.94 72 ASN A C 1
ATOM 508 O O . ASN A 1 72 ? -9.986 4.093 14.576 1.00 78.94 72 ASN A O 1
ATOM 512 N N . TRP A 1 73 ? -10.676 4.707 16.633 1.00 85.19 73 TRP A N 1
ATOM 513 C CA . TRP A 1 73 ? -10.772 6.146 16.373 1.00 85.19 73 TRP A CA 1
ATOM 514 C C . TRP A 1 73 ? -9.470 6.731 15.797 1.00 85.19 73 TRP A C 1
ATOM 516 O O . TRP A 1 73 ? -9.515 7.632 14.963 1.00 85.19 73 TRP A O 1
ATOM 526 N N . GLU A 1 74 ? -8.315 6.164 16.163 1.00 87.44 74 GLU A N 1
ATOM 527 C CA . GLU A 1 74 ? -6.993 6.547 15.641 1.00 87.44 74 GLU A CA 1
ATOM 528 C C . GLU A 1 74 ? -6.830 6.252 14.140 1.00 87.44 74 GLU A C 1
ATOM 530 O O . GLU A 1 74 ? -6.124 6.965 13.424 1.00 87.44 74 GLU A O 1
ATOM 535 N N . LEU A 1 75 ? -7.480 5.192 13.644 1.00 90.94 75 LEU A N 1
ATOM 536 C CA . LEU A 1 75 ? -7.417 4.773 12.241 1.00 90.94 75 LEU A CA 1
ATOM 537 C C . LEU A 1 75 ? -8.471 5.467 11.385 1.00 90.94 75 LEU A C 1
ATOM 539 O O . LEU A 1 75 ? -8.258 5.632 10.184 1.00 90.94 75 LEU A O 1
ATOM 543 N N . TYR A 1 76 ? -9.582 5.891 11.992 1.00 92.00 76 TYR A N 1
ATOM 544 C CA . TYR A 1 76 ? -10.714 6.524 11.318 1.00 92.00 76 TYR A CA 1
ATOM 545 C C . TYR A 1 76 ? -10.324 7.571 10.255 1.00 92.00 76 TYR A C 1
ATOM 547 O O . TYR A 1 76 ? -10.762 7.422 9.110 1.00 92.00 76 TYR A O 1
ATOM 555 N N . PRO A 1 77 ? -9.480 8.590 10.543 1.00 92.62 77 PRO A N 1
ATOM 556 C CA . PRO A 1 77 ? -9.121 9.586 9.531 1.00 92.62 77 PRO A CA 1
ATOM 557 C C . PRO A 1 77 ? -8.370 8.967 8.344 1.00 92.62 77 PRO A C 1
ATOM 559 O O . PRO A 1 77 ? -8.649 9.291 7.193 1.00 92.62 77 PRO A O 1
ATOM 562 N N . ILE A 1 78 ? -7.471 8.015 8.604 1.00 94.88 78 ILE A N 1
ATOM 563 C CA . ILE A 1 78 ? -6.669 7.357 7.567 1.00 94.88 78 ILE A CA 1
ATOM 564 C C . ILE A 1 78 ? -7.561 6.471 6.692 1.00 94.88 78 ILE A C 1
ATOM 566 O O . ILE A 1 78 ? -7.436 6.475 5.469 1.00 94.88 78 ILE A O 1
ATOM 570 N N . LEU A 1 79 ? -8.489 5.733 7.303 1.00 94.88 79 LEU A N 1
ATOM 571 C CA . LEU A 1 79 ? -9.417 4.871 6.579 1.00 94.88 79 LEU A CA 1
ATOM 572 C C . LEU A 1 79 ? -10.413 5.680 5.739 1.00 94.88 79 LEU A C 1
ATOM 574 O O . LEU A 1 79 ? -10.741 5.280 4.620 1.00 94.88 79 LEU A O 1
ATOM 578 N N . LYS A 1 80 ? -10.859 6.839 6.240 1.00 93.88 80 LYS A N 1
ATOM 579 C CA . LYS A 1 80 ? -11.689 7.780 5.478 1.00 93.88 80 LYS A CA 1
ATOM 580 C C . LYS A 1 80 ? -10.944 8.309 4.250 1.00 93.88 80 LYS A C 1
ATOM 582 O O . LYS A 1 80 ? -11.509 8.299 3.157 1.00 93.88 80 LYS A O 1
ATOM 587 N N . ASP A 1 81 ? -9.675 8.684 4.404 1.00 95.31 81 ASP A N 1
ATOM 588 C CA . ASP A 1 81 ? -8.834 9.113 3.282 1.00 95.31 81 ASP A CA 1
ATOM 589 C C . ASP A 1 81 ? -8.649 7.995 2.254 1.00 95.31 81 ASP A C 1
ATOM 591 O O . ASP A 1 81 ? -8.777 8.228 1.054 1.00 95.31 81 ASP A O 1
ATOM 595 N N . ILE A 1 82 ? -8.395 6.763 2.708 1.00 95.56 82 ILE A N 1
ATOM 596 C CA . ILE A 1 82 ? -8.284 5.604 1.819 1.00 95.56 82 ILE A CA 1
ATOM 597 C C . ILE A 1 82 ? -9.585 5.403 1.043 1.00 95.56 82 ILE A C 1
ATOM 599 O O . ILE A 1 82 ? -9.527 5.248 -0.174 1.00 95.56 82 ILE A O 1
ATOM 603 N N . ARG A 1 83 ? -10.753 5.453 1.703 1.00 93.75 83 ARG A N 1
ATOM 604 C CA . ARG A 1 83 ? -12.063 5.353 1.033 1.00 93.75 83 ARG A CA 1
ATOM 605 C C . ARG A 1 83 ? -12.233 6.419 -0.050 1.00 93.75 83 ARG A C 1
ATOM 607 O O . ARG A 1 83 ? -12.676 6.082 -1.142 1.00 93.75 83 ARG A O 1
ATOM 614 N N . PHE A 1 84 ? -11.840 7.663 0.220 1.00 94.06 84 PHE A N 1
ATOM 615 C CA . PHE A 1 84 ? -11.872 8.729 -0.783 1.00 94.06 84 PHE A CA 1
ATOM 616 C C . PHE A 1 84 ? -10.911 8.455 -1.950 1.00 94.06 84 PHE A C 1
ATOM 618 O O . PHE A 1 84 ? -11.277 8.618 -3.113 1.00 94.06 84 PHE A O 1
ATOM 625 N N . LEU A 1 85 ? -9.698 7.973 -1.664 1.00 94.94 85 LEU A N 1
ATOM 626 C CA . LEU A 1 85 ? -8.718 7.619 -2.691 1.00 94.94 85 LEU A CA 1
ATOM 627 C C . LEU A 1 85 ? -9.192 6.477 -3.591 1.00 94.94 85 LEU A C 1
ATOM 629 O O . LEU A 1 85 ? -8.882 6.511 -4.780 1.00 94.94 85 LEU A O 1
ATOM 633 N N . LYS A 1 86 ? -9.977 5.514 -3.076 1.00 93.50 86 LYS A N 1
ATOM 634 C CA . LYS A 1 86 ? -10.529 4.414 -3.892 1.00 93.50 86 LYS A CA 1
ATOM 635 C C . LYS A 1 86 ? -11.299 4.933 -5.113 1.00 93.50 86 LYS A C 1
ATOM 637 O O . LYS A 1 86 ? -11.200 4.330 -6.172 1.00 93.50 86 LYS A O 1
ATOM 642 N N . ALA A 1 87 ? -11.981 6.077 -5.001 1.00 93.12 87 ALA A N 1
ATOM 643 C CA . ALA A 1 87 ? -12.739 6.679 -6.103 1.00 93.12 87 ALA A CA 1
ATOM 644 C C . ALA A 1 87 ? -11.865 7.183 -7.270 1.00 93.12 87 ALA A C 1
ATOM 646 O O . ALA A 1 87 ? -12.387 7.489 -8.335 1.00 93.12 87 ALA A O 1
ATOM 647 N N . SER A 1 88 ? -10.542 7.281 -7.088 1.00 94.19 88 SER A N 1
ATOM 648 C CA . SER A 1 88 ? -9.608 7.654 -8.163 1.00 94.19 88 SER A CA 1
ATOM 649 C C . SER A 1 88 ? -9.227 6.471 -9.069 1.00 94.19 88 SER A C 1
ATOM 651 O O . SER A 1 88 ? -8.523 6.677 -10.052 1.00 94.19 88 SER A O 1
ATOM 653 N N . PHE A 1 89 ? -9.670 5.249 -8.752 1.00 96.00 89 PHE A N 1
ATOM 654 C CA . PHE A 1 89 ? -9.322 4.028 -9.478 1.00 96.00 89 PHE A CA 1
ATOM 655 C C . PHE A 1 89 ? -10.571 3.399 -10.097 1.00 96.00 89 PHE A C 1
ATOM 657 O O . PHE A 1 89 ? -11.586 3.227 -9.427 1.00 96.00 89 PHE A O 1
ATOM 664 N N . THR A 1 90 ? -10.483 3.012 -11.368 1.00 96.31 90 THR A N 1
ATOM 665 C CA . THR A 1 90 ? -11.543 2.274 -12.069 1.00 96.31 90 THR A CA 1
ATOM 666 C C . THR A 1 90 ? -11.680 0.855 -11.528 1.00 96.31 90 THR A C 1
ATOM 668 O O . THR A 1 90 ? -12.788 0.345 -11.400 1.00 96.31 90 THR A O 1
ATOM 671 N N . ASN A 1 91 ? -10.556 0.210 -11.209 1.00 95.38 91 ASN A N 1
ATOM 672 C CA . ASN A 1 91 ? -10.539 -1.123 -10.624 1.00 95.38 91 ASN A CA 1
ATOM 673 C C . ASN A 1 91 ? -9.447 -1.191 -9.554 1.00 95.38 91 ASN A C 1
ATOM 675 O O . ASN A 1 91 ? -8.268 -1.004 -9.853 1.00 95.38 91 ASN A O 1
ATOM 679 N N . LEU A 1 92 ? -9.848 -1.440 -8.310 1.00 96.50 92 LEU A N 1
ATOM 680 C CA . LEU A 1 92 ? -8.948 -1.509 -7.167 1.00 96.50 92 LEU A CA 1
ATOM 681 C C . LEU A 1 92 ? -9.228 -2.776 -6.366 1.00 96.50 92 LEU A C 1
ATOM 683 O O . LEU A 1 92 ? -10.246 -2.866 -5.680 1.00 96.50 92 LEU A O 1
ATOM 687 N N . ASN A 1 93 ? -8.289 -3.716 -6.411 1.00 95.94 93 ASN A N 1
ATOM 688 C CA . ASN A 1 93 ? -8.371 -4.969 -5.667 1.00 95.94 93 ASN A CA 1
ATOM 689 C C . ASN A 1 93 ? -7.355 -5.007 -4.531 1.00 95.94 93 ASN A C 1
ATOM 691 O O . ASN A 1 93 ? -6.323 -4.341 -4.577 1.00 95.94 93 ASN A O 1
ATOM 695 N N . TRP A 1 94 ? -7.657 -5.807 -3.515 1.00 95.75 94 TRP A N 1
ATOM 696 C CA . TRP A 1 94 ? -6.817 -6.001 -2.339 1.00 95.75 94 TRP A CA 1
ATOM 697 C C . TRP A 1 94 ? -6.465 -7.478 -2.245 1.00 95.75 94 TRP A C 1
ATOM 699 O O . TRP A 1 94 ? -7.356 -8.322 -2.320 1.00 95.75 94 TRP A O 1
ATOM 709 N N . ALA A 1 95 ? -5.185 -7.785 -2.084 1.00 95.31 95 ALA A N 1
ATOM 710 C CA . ALA A 1 95 ? -4.692 -9.147 -1.989 1.00 95.31 95 ALA A CA 1
ATOM 711 C C . ALA A 1 95 ? -3.785 -9.284 -0.769 1.00 95.31 95 ALA A C 1
ATOM 713 O O . ALA A 1 95 ? -2.855 -8.498 -0.569 1.00 95.31 95 ALA A O 1
ATOM 714 N N . TRP A 1 96 ? -4.059 -10.294 0.051 1.00 95.88 96 TRP A N 1
ATOM 715 C CA . TRP A 1 96 ? -3.091 -10.714 1.049 1.00 95.88 96 TRP A CA 1
ATOM 716 C C . TRP A 1 96 ? -1.998 -11.533 0.367 1.00 95.88 96 TRP A C 1
ATOM 718 O O . TRP A 1 96 ? -2.294 -12.392 -0.465 1.00 95.88 96 TRP A O 1
ATOM 728 N N . VAL A 1 97 ? -0.747 -11.270 0.729 1.00 93.31 97 VAL A N 1
ATOM 729 C CA . VAL A 1 97 ? 0.413 -12.014 0.235 1.00 93.31 97 VAL A CA 1
ATOM 730 C C . VAL A 1 97 ? 1.265 -12.501 1.404 1.00 93.31 97 VAL A C 1
ATOM 732 O O . VAL A 1 97 ? 1.327 -11.835 2.436 1.00 93.31 97 VAL A O 1
ATOM 735 N N . PRO A 1 98 ? 1.957 -13.643 1.282 1.00 92.44 98 PRO A N 1
ATOM 736 C CA . PRO A 1 98 ? 2.909 -14.061 2.301 1.00 92.44 98 PRO A CA 1
ATOM 737 C C . PRO A 1 98 ? 4.039 -13.031 2.432 1.00 92.44 98 PRO A C 1
ATOM 739 O O . PRO A 1 98 ? 4.406 -12.350 1.469 1.00 92.44 98 PRO A O 1
ATOM 742 N N . ARG A 1 99 ? 4.625 -12.927 3.627 1.00 89.69 99 ARG A N 1
ATOM 743 C CA . ARG A 1 99 ? 5.666 -11.932 3.934 1.00 89.69 99 ARG A CA 1
ATOM 744 C C . ARG A 1 99 ? 6.871 -12.034 2.999 1.00 89.69 99 ARG A C 1
ATOM 746 O O . ARG A 1 99 ? 7.491 -11.027 2.666 1.00 89.69 99 ARG A O 1
ATOM 753 N 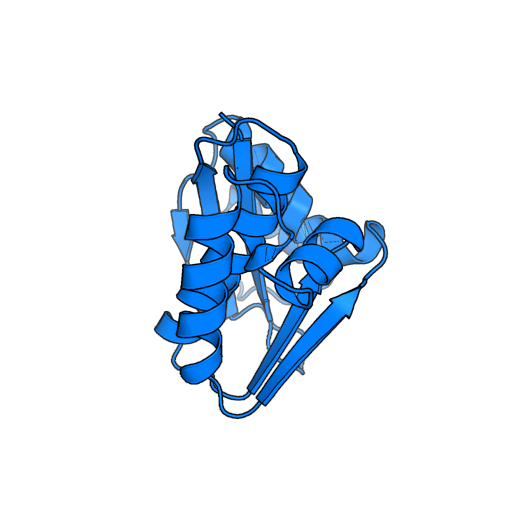N . GLU A 1 100 ? 7.181 -13.238 2.535 1.00 88.00 100 GLU A N 1
ATOM 754 C CA . GLU A 1 100 ? 8.247 -13.519 1.578 1.00 88.00 100 GLU A CA 1
ATOM 755 C C . GLU A 1 100 ? 8.035 -12.783 0.250 1.00 88.00 100 GLU A C 1
ATOM 757 O O . GLU A 1 100 ? 9.004 -12.292 -0.321 1.00 88.00 100 GLU A O 1
ATOM 762 N N . ALA A 1 101 ? 6.784 -12.645 -0.200 1.00 85.69 101 ALA A N 1
ATOM 763 C CA . ALA A 1 101 ? 6.424 -11.912 -1.413 1.00 85.69 101 ALA A CA 1
ATOM 764 C C . ALA A 1 101 ? 6.402 -10.382 -1.208 1.00 85.69 101 ALA A C 1
ATOM 766 O O . ALA A 1 101 ? 6.507 -9.622 -2.176 1.00 85.69 101 ALA A O 1
ATOM 767 N N . ASN A 1 102 ? 6.314 -9.922 0.047 1.00 89.94 102 ASN A N 1
ATOM 768 C CA . ASN A 1 102 ? 6.343 -8.504 0.425 1.00 89.94 102 ASN A CA 1
ATOM 769 C C . ASN A 1 102 ? 7.735 -8.017 0.888 1.00 89.94 102 ASN A C 1
ATOM 771 O O . ASN A 1 102 ? 7.878 -6.919 1.434 1.00 89.94 102 ASN A O 1
ATOM 775 N N . ARG A 1 103 ? 8.784 -8.826 0.681 1.00 89.25 103 ARG A N 1
ATOM 776 C CA . ARG A 1 103 ? 10.129 -8.589 1.227 1.00 89.25 103 ARG A CA 1
ATOM 777 C C . ARG A 1 103 ? 10.742 -7.264 0.774 1.00 89.25 103 ARG A C 1
ATOM 779 O O . ARG A 1 103 ? 11.298 -6.554 1.613 1.00 89.25 103 ARG A O 1
ATOM 786 N N . SER A 1 104 ? 10.624 -6.898 -0.505 1.00 88.31 104 SER A N 1
ATOM 787 C CA . SER A 1 104 ? 11.093 -5.591 -0.989 1.00 88.31 104 SER A CA 1
ATOM 788 C C . SER A 1 104 ? 10.467 -4.423 -0.231 1.00 88.31 104 SER A C 1
ATOM 790 O O . SER A 1 104 ? 11.187 -3.526 0.207 1.00 88.31 104 SER A O 1
ATOM 792 N N . ALA A 1 105 ? 9.144 -4.419 -0.049 1.00 91.06 105 ALA A N 1
ATOM 793 C CA . ALA A 1 105 ? 8.464 -3.321 0.632 1.00 91.06 105 ALA A CA 1
ATOM 794 C C . ALA A 1 105 ? 8.848 -3.256 2.120 1.00 91.06 105 ALA A C 1
ATOM 796 O O . ALA A 1 105 ? 9.123 -2.167 2.624 1.00 91.06 105 ALA A O 1
ATOM 797 N N . ASP A 1 106 ? 8.964 -4.403 2.802 1.00 91.06 106 ASP A N 1
ATOM 798 C CA . ASP A 1 106 ? 9.416 -4.472 4.205 1.00 91.06 106 ASP A CA 1
ATOM 799 C C . ASP A 1 106 ? 10.864 -3.970 4.360 1.00 91.06 106 ASP A C 1
ATOM 801 O O . ASP A 1 106 ? 11.192 -3.203 5.271 1.00 91.06 106 ASP A O 1
ATOM 805 N N . ALA A 1 107 ? 11.745 -4.323 3.422 1.00 89.12 107 ALA A N 1
ATOM 806 C CA . ALA A 1 107 ? 13.122 -3.845 3.410 1.00 89.12 107 ALA A CA 1
ATOM 807 C C . ALA A 1 107 ? 13.199 -2.319 3.220 1.00 89.12 107 ALA A C 1
ATOM 809 O O . ALA A 1 107 ? 13.923 -1.646 3.961 1.00 89.12 107 ALA A O 1
ATOM 810 N N . VAL A 1 108 ? 12.406 -1.757 2.300 1.00 89.38 108 VAL A N 1
ATOM 811 C CA . VAL A 1 108 ? 12.282 -0.300 2.124 1.00 89.38 108 VAL A CA 1
ATOM 812 C C . VAL A 1 108 ? 11.747 0.362 3.395 1.00 89.38 108 VAL A C 1
ATOM 814 O O . VAL A 1 108 ? 12.327 1.341 3.867 1.00 89.38 108 VAL A O 1
ATOM 817 N N . ALA A 1 109 ? 10.694 -0.192 3.999 1.00 90.88 109 ALA A N 1
ATOM 818 C CA . ALA A 1 109 ? 10.117 0.321 5.239 1.00 90.88 109 ALA A CA 1
ATOM 819 C C . ALA A 1 109 ? 11.142 0.322 6.387 1.00 90.88 109 ALA A C 1
ATOM 821 O O . ALA A 1 109 ? 11.247 1.290 7.141 1.00 90.88 109 ALA A O 1
ATOM 822 N N . SER A 1 110 ? 11.947 -0.734 6.506 1.00 89.88 110 SER A N 1
ATOM 823 C CA . SER A 1 110 ? 13.023 -0.842 7.495 1.00 89.88 110 SER A CA 1
ATOM 824 C C . SER A 1 110 ? 14.112 0.219 7.294 1.00 89.88 110 SER A C 1
ATOM 826 O O . SER A 1 110 ? 14.553 0.834 8.271 1.00 89.88 110 SER A O 1
ATOM 828 N N . LEU A 1 111 ? 14.518 0.485 6.049 1.00 87.06 111 LEU A N 1
ATOM 829 C CA . LEU A 1 111 ? 15.483 1.544 5.735 1.00 87.06 111 LEU A CA 1
ATOM 830 C C . LEU A 1 111 ? 14.923 2.935 6.038 1.00 87.06 111 LEU A C 1
ATOM 832 O O . LEU A 1 111 ? 15.608 3.739 6.674 1.00 87.06 111 LEU A O 1
ATOM 836 N N . ALA A 1 112 ? 13.665 3.184 5.667 1.00 88.81 112 ALA A N 1
ATOM 837 C CA . ALA A 1 112 ? 12.971 4.423 5.991 1.00 88.81 112 ALA A CA 1
ATOM 838 C C . ALA A 1 112 ? 12.892 4.630 7.502 1.00 88.81 112 ALA A C 1
ATOM 840 O O . ALA A 1 112 ? 13.267 5.683 8.008 1.00 88.81 112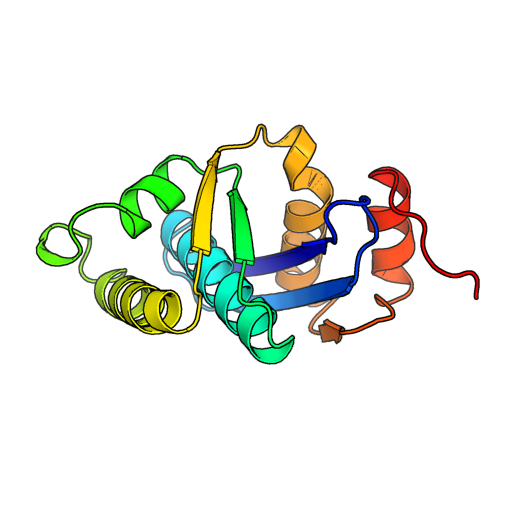 ALA A O 1
ATOM 841 N N . ARG A 1 113 ? 12.512 3.597 8.265 1.00 87.81 113 ARG A N 1
ATOM 842 C CA . ARG A 1 113 ? 12.458 3.660 9.733 1.00 87.81 113 ARG A CA 1
ATOM 843 C C . ARG A 1 113 ? 13.794 4.090 10.338 1.00 87.81 113 ARG A C 1
ATOM 845 O O . ARG A 1 113 ? 13.785 4.856 11.295 1.00 87.81 113 ARG A O 1
ATOM 852 N N . LYS A 1 114 ? 14.916 3.630 9.777 1.00 85.06 114 LYS A N 1
ATOM 853 C CA . LYS A 1 114 ? 16.276 3.982 10.215 1.00 85.06 114 LYS A CA 1
ATOM 854 C C . LYS A 1 114 ? 16.756 5.355 9.709 1.00 85.06 114 LYS A C 1
ATOM 856 O O . LYS A 1 114 ? 17.887 5.723 9.995 1.00 85.06 114 LYS A O 1
ATOM 861 N N . GLY A 1 115 ? 15.933 6.092 8.958 1.00 78.25 115 GLY A N 1
ATOM 862 C CA . GLY A 1 115 ? 16.286 7.394 8.380 1.00 78.25 115 GLY A CA 1
ATOM 863 C C . GLY A 1 115 ? 17.291 7.310 7.229 1.00 78.25 115 GLY A C 1
ATOM 864 O O . GLY A 1 115 ? 17.819 8.329 6.808 1.00 78.25 115 GLY A O 1
ATOM 865 N N . MET A 1 116 ? 17.565 6.107 6.717 1.00 72.81 116 MET A N 1
ATOM 866 C CA . MET A 1 116 ? 18.579 5.887 5.679 1.00 72.81 116 MET A CA 1
ATOM 867 C C . MET A 1 116 ? 18.030 6.031 4.256 1.00 72.81 116 MET A C 1
ATOM 869 O O . MET A 1 116 ? 18.802 6.034 3.302 1.00 72.81 116 MET A O 1
ATOM 873 N N . CYS A 1 117 ? 16.707 6.094 4.093 1.00 67.56 117 CYS A N 1
ATOM 874 C CA . CYS A 1 117 ? 16.063 6.280 2.798 1.00 67.56 117 CYS A CA 1
ATOM 875 C C . CYS A 1 117 ? 14.712 6.980 2.993 1.00 67.56 117 CYS A C 1
ATOM 877 O O . CYS A 1 117 ? 13.784 6.394 3.549 1.00 67.56 117 CYS A O 1
ATOM 879 N N . LEU A 1 118 ? 14.624 8.242 2.579 1.00 71.88 118 LEU A N 1
ATOM 880 C CA . LEU A 1 118 ? 13.417 9.069 2.651 1.00 71.88 118 LEU A CA 1
ATOM 881 C C . LEU A 1 118 ? 13.163 9.681 1.277 1.00 71.88 118 LEU A C 1
ATOM 883 O O . LEU A 1 118 ? 13.388 10.867 1.064 1.00 71.88 118 LEU A O 1
ATOM 887 N N . GLU A 1 119 ? 12.765 8.846 0.324 1.00 75.50 119 GLU A N 1
ATOM 888 C CA . GLU A 1 119 ? 12.641 9.256 -1.070 1.00 75.50 119 GLU A CA 1
ATOM 889 C C . GLU A 1 119 ? 11.431 8.610 -1.745 1.00 75.50 119 GLU A C 1
ATOM 891 O O . GLU A 1 119 ? 11.086 7.451 -1.503 1.00 75.50 119 GLU A O 1
ATOM 896 N N . SER A 1 120 ? 10.794 9.376 -2.631 1.00 77.75 120 SER A N 1
ATOM 897 C CA . SER A 1 120 ? 9.812 8.879 -3.592 1.00 77.75 120 SER A CA 1
ATOM 898 C C . SER A 1 120 ? 10.459 8.828 -4.970 1.00 77.75 120 SER A C 1
ATOM 900 O O . SER A 1 120 ? 10.924 9.858 -5.458 1.00 77.75 120 SER A O 1
ATOM 902 N N . TRP A 1 121 ? 10.448 7.674 -5.636 1.00 77.31 121 TRP A N 1
ATOM 903 C CA . TRP A 1 121 ? 11.022 7.537 -6.980 1.00 77.31 121 TRP A CA 1
ATOM 904 C C . TRP A 1 121 ? 9.979 7.058 -7.987 1.00 77.31 121 TRP A C 1
ATOM 906 O O . TRP A 1 121 ? 9.057 6.314 -7.644 1.00 77.31 121 TRP A O 1
ATOM 916 N N . LEU A 1 122 ? 10.069 7.567 -9.217 1.00 60.97 122 LEU A N 1
ATOM 917 C CA . LEU A 1 122 ? 9.160 7.237 -10.327 1.00 60.97 122 LEU A CA 1
ATOM 918 C C . LEU A 1 122 ? 9.789 6.252 -11.320 1.00 60.97 122 LEU A C 1
ATOM 920 O O . LEU A 1 122 ? 9.073 5.557 -12.020 1.00 60.97 122 LEU A O 1
ATOM 924 N N . VAL A 1 123 ? 11.120 6.204 -11.425 1.00 58.41 123 VAL A N 1
ATOM 925 C CA . VAL A 1 123 ? 11.792 5.391 -12.459 1.00 58.41 123 VAL A CA 1
ATOM 926 C C . VAL A 1 123 ? 13.039 4.708 -11.917 1.00 58.41 123 VAL A C 1
ATOM 928 O O . VAL A 1 123 ? 13.216 3.512 -12.129 1.00 58.41 123 VAL A O 1
ATOM 931 N N . ARG A 1 124 ? 13.893 5.432 -11.183 1.00 61.38 124 ARG A N 1
ATOM 932 C CA . ARG A 1 124 ? 15.134 4.873 -10.634 1.00 61.38 124 ARG A CA 1
ATOM 933 C C . ARG A 1 124 ? 15.099 4.875 -9.106 1.00 61.38 124 ARG A C 1
ATOM 935 O O . ARG A 1 124 ? 15.051 5.958 -8.526 1.00 61.38 124 ARG A O 1
ATOM 942 N N . PRO A 1 125 ? 15.100 3.700 -8.458 1.00 65.06 125 PRO A N 1
ATOM 943 C CA . PRO A 1 125 ? 15.316 3.624 -7.023 1.00 65.06 125 PRO A CA 1
ATOM 944 C C . PRO A 1 125 ? 16.753 4.069 -6.688 1.00 65.06 125 PRO A C 1
ATOM 946 O O . PRO A 1 125 ? 17.655 3.865 -7.506 1.00 65.06 125 PRO A O 1
ATOM 949 N N . PRO A 1 126 ? 16.997 4.626 -5.492 1.00 67.19 126 PRO A N 1
ATOM 950 C CA . PRO A 1 126 ? 18.341 4.886 -4.980 1.00 67.19 126 PRO A CA 1
ATOM 951 C C . PRO A 1 126 ? 19.224 3.642 -5.043 1.00 67.19 126 PRO A C 1
ATOM 953 O O . PRO A 1 126 ? 18.736 2.524 -4.868 1.00 67.19 126 PRO A O 1
ATOM 956 N N . SER A 1 127 ? 20.534 3.818 -5.214 1.00 69.12 127 SER A N 1
ATOM 957 C CA . SER A 1 127 ? 21.508 2.718 -5.324 1.00 69.12 127 SER A CA 1
ATOM 958 C C . SER A 1 127 ? 21.419 1.730 -4.152 1.00 69.12 127 SER A C 1
ATOM 960 O O . SER A 1 127 ? 21.551 0.521 -4.332 1.00 69.12 127 SER A O 1
ATOM 962 N N . SER A 1 128 ? 21.113 2.236 -2.952 1.00 66.56 128 SER A N 1
ATOM 963 C CA . SER A 1 128 ? 20.881 1.440 -1.739 1.00 66.56 128 SER A CA 1
ATOM 964 C C . SER A 1 128 ? 19.662 0.509 -1.835 1.00 66.56 128 SER A C 1
ATOM 966 O O . SER A 1 128 ? 19.648 -0.547 -1.205 1.00 66.56 128 SER A O 1
ATOM 968 N N . LEU A 1 129 ? 18.662 0.863 -2.647 1.00 70.25 129 LEU A N 1
ATOM 969 C CA . LEU A 1 129 ? 17.449 0.082 -2.896 1.00 70.25 129 LEU A CA 1
ATOM 970 C C . LEU A 1 129 ? 17.552 -0.829 -4.124 1.00 70.25 129 LEU A C 1
ATOM 972 O O . LEU A 1 129 ? 16.871 -1.852 -4.164 1.00 70.25 129 LEU A O 1
ATOM 976 N N . VAL A 1 130 ? 18.423 -0.522 -5.092 1.00 68.06 130 VAL A N 1
ATOM 977 C CA . VAL A 1 130 ? 18.634 -1.358 -6.293 1.00 68.06 130 VAL A CA 1
ATOM 978 C C . VAL A 1 130 ? 18.984 -2.799 -5.912 1.00 68.06 130 VAL A C 1
ATOM 980 O O . VAL A 1 130 ? 18.410 -3.735 -6.464 1.00 68.06 130 VAL A O 1
ATOM 983 N N . HIS A 1 131 ? 19.865 -2.999 -4.927 1.00 65.44 131 HIS A N 1
ATOM 984 C CA . HIS A 1 131 ? 20.254 -4.342 -4.483 1.00 65.44 131 HIS A CA 1
ATOM 985 C C . HIS A 1 131 ? 19.099 -5.119 -3.844 1.00 65.44 131 HIS A C 1
ATOM 987 O O . HIS A 1 131 ? 18.988 -6.327 -4.049 1.00 65.44 131 HIS A O 1
ATOM 993 N N . ILE A 1 132 ? 18.224 -4.435 -3.106 1.00 68.38 132 ILE A N 1
ATOM 994 C CA . ILE A 1 132 ? 17.038 -5.035 -2.483 1.00 68.38 132 ILE A CA 1
ATOM 995 C C . ILE A 1 132 ? 16.053 -5.473 -3.566 1.00 68.38 132 ILE A C 1
ATOM 997 O O . ILE A 1 132 ? 15.602 -6.613 -3.557 1.00 68.38 132 ILE A O 1
ATOM 1001 N N . LEU A 1 133 ? 15.797 -4.600 -4.540 1.00 66.62 133 LEU A N 1
ATOM 1002 C CA . LEU A 1 133 ? 14.862 -4.861 -5.632 1.00 66.62 133 LEU A CA 1
ATOM 1003 C C . LEU A 1 133 ? 15.372 -5.947 -6.589 1.00 66.62 133 LEU A C 1
ATOM 1005 O O . LEU A 1 133 ? 14.596 -6.794 -7.022 1.00 66.62 133 LEU A O 1
ATOM 1009 N N . SER A 1 134 ? 16.682 -5.986 -6.858 1.00 62.41 134 SER A N 1
ATOM 1010 C CA . SER A 1 134 ? 17.292 -7.022 -7.705 1.00 62.41 134 SER A CA 1
ATOM 1011 C C . SER A 1 134 ? 17.154 -8.435 -7.123 1.00 62.41 134 SER A C 1
ATOM 1013 O O . SER A 1 134 ? 17.046 -9.402 -7.873 1.00 62.41 134 SER A O 1
ATOM 1015 N N . ARG A 1 135 ? 17.111 -8.568 -5.786 1.00 60.56 135 ARG A N 1
ATOM 1016 C CA . ARG A 1 135 ? 16.939 -9.862 -5.102 1.00 60.56 135 ARG A CA 1
ATOM 1017 C C . ARG A 1 135 ? 15.525 -10.425 -5.229 1.00 60.56 135 ARG A C 1
ATOM 1019 O O . ARG A 1 135 ? 15.369 -11.636 -5.126 1.00 60.56 135 ARG A O 1
ATOM 1026 N N . ASP A 1 136 ? 14.541 -9.574 -5.502 1.00 60.56 136 ASP A N 1
ATOM 1027 C CA . ASP A 1 136 ? 13.150 -9.968 -5.753 1.00 60.56 136 ASP A CA 1
ATOM 1028 C C . ASP A 1 136 ? 12.870 -10.191 -7.256 1.00 60.56 136 ASP A C 1
ATOM 1030 O O . ASP A 1 136 ? 11.717 -10.223 -7.683 1.00 60.56 136 ASP A O 1
ATOM 1034 N N . GLY A 1 137 ? 13.919 -10.359 -8.076 1.00 55.34 137 GLY A N 1
ATOM 1035 C CA . GLY A 1 137 ? 13.797 -10.699 -9.499 1.00 55.34 137 GLY A CA 1
ATOM 1036 C C . GLY A 1 137 ? 13.375 -9.533 -10.396 1.00 55.34 137 GLY A C 1
ATOM 1037 O O . GLY A 1 137 ? 12.927 -9.754 -11.520 1.00 55.34 137 GLY A O 1
ATOM 1038 N N . LEU A 1 138 ? 13.497 -8.292 -9.917 1.00 54.97 138 LEU A N 1
ATOM 1039 C CA . LEU A 1 138 ? 13.089 -7.105 -10.664 1.00 54.97 138 LEU A CA 1
ATOM 1040 C C . LEU A 1 138 ? 14.213 -6.685 -11.628 1.00 54.97 138 LEU A C 1
ATOM 1042 O O . LEU A 1 138 ? 15.308 -6.356 -11.162 1.00 54.97 138 LEU A O 1
ATOM 1046 N N . PRO A 1 139 ? 13.979 -6.654 -12.956 1.00 47.28 139 PRO A N 1
ATOM 1047 C CA . PRO A 1 139 ? 14.952 -6.115 -13.895 1.00 47.28 139 PRO A CA 1
ATOM 1048 C C . PRO A 1 139 ? 15.055 -4.603 -13.673 1.00 47.28 139 PRO A C 1
ATOM 1050 O O . PRO A 1 139 ? 14.171 -3.831 -14.047 1.00 47.28 139 PRO A O 1
ATOM 1053 N N . CYS A 1 140 ? 16.128 -4.184 -13.012 1.00 47.81 140 CYS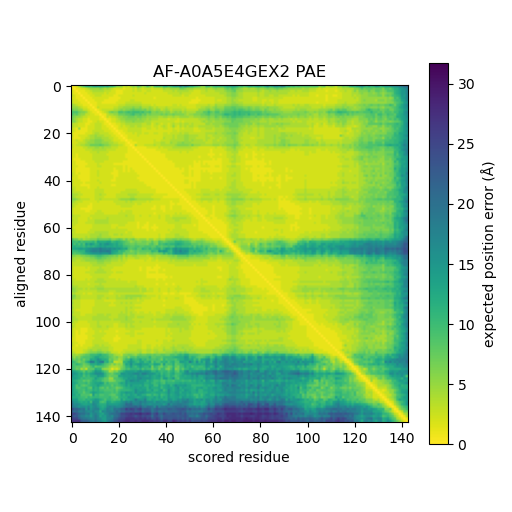 A N 1
ATOM 1054 C CA . CYS A 1 140 ? 16.500 -2.781 -12.901 1.00 47.81 140 CYS A CA 1
ATOM 1055 C C . CYS A 1 140 ? 17.169 -2.348 -14.218 1.00 47.81 140 CYS A C 1
ATOM 1057 O O . CYS A 1 140 ? 17.986 -3.108 -14.745 1.00 47.81 140 CYS A O 1
ATOM 1059 N N . PRO A 1 141 ? 16.876 -1.152 -14.761 1.00 42.47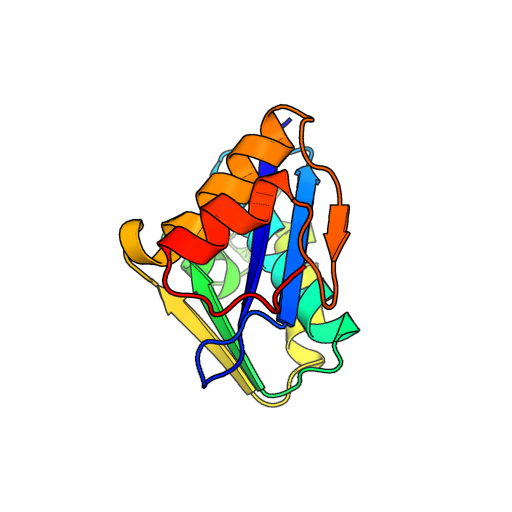 141 PRO A N 1
ATOM 1060 C CA . PRO A 1 141 ? 17.666 -0.624 -15.867 1.00 42.47 141 PRO A CA 1
ATOM 1061 C C . PRO A 1 141 ? 19.136 -0.486 -15.418 1.00 42.47 141 PRO A C 1
ATOM 1063 O O . PRO A 1 141 ? 19.368 -0.076 -14.272 1.00 42.47 141 PRO A O 1
ATOM 1066 N N . PRO A 1 142 ? 20.116 -0.850 -16.269 1.00 40.47 142 PRO A N 1
ATOM 1067 C CA . PRO A 1 142 ? 21.534 -0.756 -15.927 1.00 40.47 142 PRO A CA 1
ATOM 1068 C C . PRO A 1 142 ? 21.951 0.693 -15.586 1.00 40.47 142 PRO A C 1
ATOM 1070 O O . PRO A 1 142 ? 21.188 1.629 -15.867 1.00 40.47 142 PRO A O 1
ATOM 1073 N N . PRO A 1 143 ? 23.101 0.872 -14.901 1.00 47.72 143 PRO A N 1
ATOM 1074 C CA . PRO A 1 143 ? 23.624 2.184 -14.516 1.00 47.72 143 PRO A CA 1
ATOM 1075 C C . PRO A 1 143 ? 23.690 3.172 -15.683 1.00 47.72 143 PRO A C 1
ATOM 1077 O O . PRO A 1 143 ? 24.098 2.759 -16.789 1.00 47.72 143 PRO A O 1
#

InterPro domains:
  IPR002156 Ribonuclease H domain [PF13456] (2-111)
  IPR012337 Ribonuclease H-like superfamily [SSF53098] (2-122)
  IPR036397 Ribonuclease H superfamily [G3DSA:3.30.420.10] (1-117)
  IPR044730 Ribonuclease H-like domain, plant type [cd06222] (2-109)
  IPR052929 RNase H-like EbsB-related [PTHR47074] (2-130)

Mean predicted aligned error: 6.2 Å

Radius of gyration: 14.54 Å; Cα contacts (8 Å, |Δi|>4): 236; chains: 1; bounding box: 41×24×34 Å

pLDDT: mean 85.56, std 13.04, range [40.47, 96.69]

Foldseek 3Di:
DFWAKFWDADPVGATQWIFIADDDDPDPLLNQLVNQLVNLVLCVVVLAQADEAEDQDPPNVCCLVDDLVPDDPSCNVSSVSSVVSNVSHPHYHYDYDHVVLVQLRVVSRVCSRVVNDGDIDRQADPPVSVVSSVVNVHDHDDD

Sequence (143 aa):
MAGVGVIIRKIAGSCIGGLAAQVRAQSPLMAQVLALKHGLLRAKELNLVIVVVESDSQVAINSVLGDVSSSNWELYPILKDIRFLKASFTNLNWAWVPREANRSADAVASLARKGMCLESWLVRPPSSLVHILSRDGLPCPPP

Secondary structure (DSSP, 8-state):
-EEEEEEEE-TTS-EEEEEEEEE--SSHHHHHHHHHHHHHHHHHHTT--EEEEEES-HHHHHHHHS-STTS-TTTHHHHHHHHHHHTT-SEEEEEE--TTTTHHHHHHHHHHHTTS---EESS---HHHHHHHHHTT--PPP-

Organism: Prunus dulcis (NCBI:txid3755)

Nearest PDB structures (foldseek):
  4e19-assembly2_B  TM=9.099E-01  e=2.394E-05  Halobacterium salinarum NRC-1
  3hst-assembly2_B  TM=8.745E-01  e=4.129E-05  Mycobacterium tuberculosis
  3hst-assembly4_D  TM=9.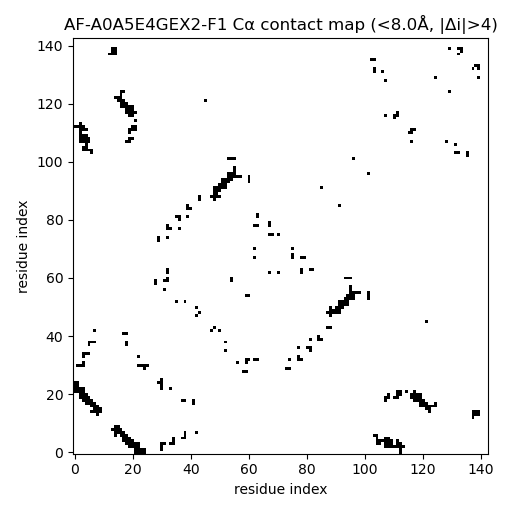188E-01  e=2.700E-04  Mycobacterium tuberculosis
  3aly-assembly1_A  TM=6.757E-01  e=1.155E-03  Sulfurisphaera tokodaii str. 7
  3qin-assembly1_A  TM=6.895E-01  e=6.293E-02  HIV-1 M:B_HXB2R